Protein AF-A0A0G2G7B9-F1 (afdb_monomer)

Solvent-accessible surface area (backbone atoms only — not comparable to full-atom values): 11708 Å² total; per-residue (Å²): 137,86,84,80,83,79,50,74,66,58,61,35,59,79,65,73,59,76,77,87,78,90,82,82,92,77,88,78,90,80,82,83,82,87,85,82,85,84,90,81,85,89,78,91,87,86,91,82,84,91,87,88,83,89,81,87,77,89,78,80,87,80,88,76,78,80,74,82,78,82,79,82,81,84,80,89,85,78,97,74,95,73,93,73,83,73,83,70,80,74,80,80,80,54,86,81,38,66,72,56,46,52,52,50,52,51,51,54,50,52,55,48,52,50,53,54,50,53,55,48,51,57,50,50,54,52,52,52,50,56,50,51,56,50,51,54,52,50,52,51,51,52,53,52,50,52,52,52,51,51,52,53,51,52,50,52,52,52,52,54,52,51,52,51,54,57,57,75,73,108

Organism: NCBI:txid420778

Sequence (170 aa):
MSGGFQTLADRMRARGLTRPTSASSDTNPLTSPNTNRTSQASQASQSSQQSSTSHSSSQASQRHHSSRITSTHTRTSSTDVSTRTAFTATPRIPSTDPARQIAHSQLTLEQRRVRELEATVANQDRTIRALNDRVDAQGRENANSAIAARALYGELEAQASEARTLESAR

pLDDT: mean 71.35, std 24.06, range [35.16, 98.62]

Foldseek 3Di:
DDDDDDDPVNVCVVVVNDDDDDDDDDDDDDDDDDDDDDDDDDDDDDDDDDDDDDDDDDDDDDDDPPDPPPDDDDDDDDDDDDDDPPPDDDPPDDCPPPVNVVVVVVVVVVVVVVVVVVVVVVVVVVVVVVVVVVVVVVVVVVVVVVVVVVVVVVVVVVVVVVVVVVVVVD

Radius of gyration: 40.17 Å; Cα contacts (8 Å, |Δi|>4): 8; chains: 1; bounding box: 93×62×98 Å

Mean predicted aligned error: 21.41 Å

Structure (mmCIF, N/CA/C/O backbone):
data_AF-A0A0G2G7B9-F1
#
_entry.id   AF-A0A0G2G7B9-F1
#
loop_
_atom_site.group_PDB
_atom_site.id
_atom_site.type_symbol
_atom_site.label_atom_id
_atom_site.label_alt_id
_atom_site.label_comp_id
_atom_site.label_asym_id
_atom_site.label_entity_id
_atom_site.label_seq_id
_atom_site.pdbx_PDB_ins_code
_atom_site.Cartn_x
_atom_site.Cartn_y
_atom_site.Cartn_z
_atom_site.occupancy
_atom_site.B_iso_or_equiv
_atom_site.auth_seq_id
_atom_site.auth_comp_id
_atom_site.auth_asym_id
_atom_site.auth_atom_id
_atom_site.pdbx_PDB_model_num
ATOM 1 N N . MET A 1 1 ? 27.031 -14.378 53.060 1.00 43.12 1 MET A N 1
ATOM 2 C CA . MET A 1 1 ? 27.046 -14.320 51.583 1.00 43.12 1 MET A CA 1
ATOM 3 C C . MET A 1 1 ? 25.912 -13.399 51.155 1.00 43.12 1 MET A C 1
ATOM 5 O O . MET A 1 1 ? 24.762 -13.770 51.325 1.00 43.12 1 MET A O 1
ATOM 9 N N . SER A 1 2 ? 26.223 -12.163 50.755 1.00 43.75 2 SER A N 1
ATOM 10 C CA . SER A 1 2 ? 25.221 -11.153 50.381 1.00 43.75 2 SER A CA 1
ATOM 11 C C . SER A 1 2 ? 25.056 -11.160 48.861 1.00 43.75 2 SER A C 1
ATOM 13 O O . SER A 1 2 ? 25.991 -10.818 48.141 1.00 43.75 2 SER A O 1
ATOM 15 N N . GLY A 1 3 ? 23.907 -11.630 48.374 1.00 46.03 3 GLY A N 1
ATOM 16 C CA . GLY A 1 3 ? 23.561 -11.615 46.954 1.00 46.03 3 GLY A CA 1
ATOM 17 C C . GLY A 1 3 ? 22.976 -10.258 46.575 1.00 46.03 3 GLY A C 1
ATOM 18 O O . GLY A 1 3 ? 21.827 -9.972 46.897 1.00 46.03 3 GLY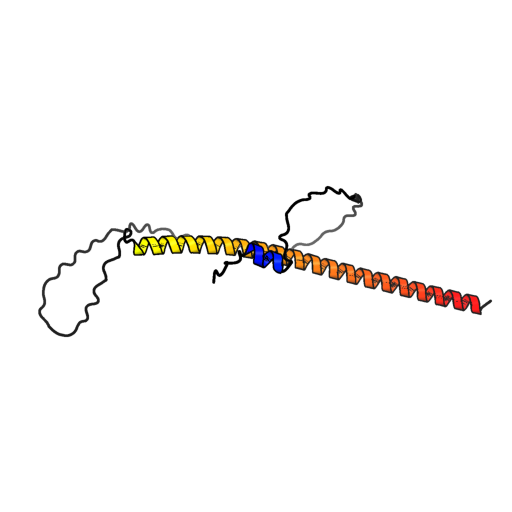 A O 1
ATOM 19 N N . GLY A 1 4 ? 23.769 -9.416 45.912 1.00 59.59 4 GLY A N 1
ATOM 20 C CA . GLY A 1 4 ? 23.307 -8.134 45.384 1.00 59.59 4 GLY A CA 1
ATOM 21 C C . GLY A 1 4 ? 22.375 -8.333 44.188 1.00 59.59 4 GLY A C 1
ATOM 22 O O . GLY A 1 4 ? 22.773 -8.897 43.169 1.00 59.59 4 GLY A O 1
ATOM 23 N N . PHE A 1 5 ? 21.135 -7.856 44.293 1.00 59.28 5 PHE A N 1
ATOM 24 C CA . PHE A 1 5 ? 20.210 -7.795 43.163 1.00 59.28 5 PHE A CA 1
ATOM 25 C C . PHE A 1 5 ? 20.682 -6.717 42.180 1.00 59.28 5 PHE A C 1
ATOM 27 O O . PHE A 1 5 ? 20.575 -5.524 42.451 1.00 59.28 5 PHE A O 1
ATOM 34 N N . GLN A 1 6 ? 21.214 -7.135 41.031 1.00 66.12 6 GLN A N 1
ATOM 35 C CA . GLN A 1 6 ? 21.557 -6.222 39.938 1.00 66.12 6 GLN A CA 1
ATOM 36 C C . GLN A 1 6 ? 20.288 -5.623 39.340 1.00 66.12 6 GLN A C 1
ATOM 38 O O . GLN A 1 6 ? 19.367 -6.346 38.939 1.00 66.12 6 GLN A O 1
ATOM 43 N N . THR A 1 7 ? 20.255 -4.296 39.272 1.00 72.00 7 THR A N 1
ATOM 44 C CA . THR A 1 7 ? 19.124 -3.556 38.723 1.00 72.00 7 THR A CA 1
ATOM 45 C C . THR A 1 7 ? 18.994 -3.811 37.218 1.00 72.00 7 THR A C 1
ATOM 47 O O . THR A 1 7 ? 19.965 -4.111 36.519 1.00 72.00 7 THR A O 1
ATOM 50 N N . LEU A 1 8 ? 17.775 -3.694 36.684 1.00 63.72 8 LEU A N 1
ATOM 51 C CA . LEU A 1 8 ? 17.511 -3.850 35.248 1.00 63.72 8 LEU A CA 1
ATOM 52 C C . LEU A 1 8 ? 18.354 -2.877 34.399 1.00 63.72 8 LEU A C 1
ATOM 54 O O . LEU A 1 8 ? 18.758 -3.220 33.290 1.00 63.72 8 LEU A O 1
ATOM 58 N N . ALA A 1 9 ? 18.671 -1.700 34.944 1.00 64.62 9 ALA A N 1
ATOM 59 C CA . ALA A 1 9 ? 19.527 -0.705 34.307 1.00 64.62 9 ALA A CA 1
ATOM 60 C C . ALA A 1 9 ? 20.977 -1.197 34.133 1.00 64.62 9 ALA A C 1
ATOM 62 O O . ALA A 1 9 ? 21.546 -1.039 33.051 1.00 64.62 9 ALA A O 1
ATOM 63 N N . ASP A 1 10 ? 21.544 -1.868 35.140 1.00 69.38 10 ASP A N 1
ATOM 64 C CA . ASP A 1 10 ? 22.891 -2.453 35.048 1.00 69.38 10 ASP A CA 1
ATOM 65 C C . ASP A 1 10 ? 22.943 -3.586 34.019 1.00 69.38 10 ASP A C 1
ATOM 67 O O . ASP A 1 10 ? 23.889 -3.693 33.233 1.00 69.38 10 ASP A O 1
ATOM 71 N N . ARG A 1 11 ? 21.873 -4.389 33.952 1.00 69.56 11 ARG A N 1
ATOM 72 C CA . ARG A 1 11 ? 21.751 -5.490 32.986 1.00 69.56 11 ARG A CA 1
ATOM 73 C C . ARG A 1 11 ? 21.659 -4.993 31.537 1.00 69.56 11 ARG A C 1
ATOM 75 O O . ARG A 1 11 ? 22.150 -5.662 30.630 1.00 69.56 11 ARG A O 1
ATOM 82 N N . MET A 1 12 ? 21.064 -3.820 31.323 1.00 71.62 12 MET A N 1
ATOM 83 C CA . MET A 1 12 ? 20.986 -3.167 30.010 1.00 71.62 12 MET A CA 1
ATOM 84 C C . MET A 1 12 ? 22.334 -2.561 29.590 1.00 71.62 12 MET A C 1
ATOM 86 O O . MET A 1 12 ? 22.732 -2.702 28.433 1.00 71.62 12 MET A O 1
ATOM 90 N N . ARG A 1 13 ? 23.084 -1.966 30.531 1.00 69.44 13 ARG A N 1
ATOM 91 C CA . ARG A 1 13 ? 24.415 -1.389 30.266 1.00 69.44 13 ARG A CA 1
ATOM 92 C C . ARG A 1 13 ? 25.458 -2.459 29.917 1.00 69.44 13 ARG A C 1
ATOM 94 O O . ARG A 1 13 ? 26.237 -2.252 28.992 1.00 69.44 13 ARG A O 1
ATOM 101 N N . ALA A 1 14 ? 25.423 -3.624 30.570 1.00 67.12 14 ALA A N 1
ATOM 102 C CA . ALA A 1 14 ? 26.311 -4.753 30.258 1.00 67.12 14 ALA A CA 1
ATOM 103 C C . ALA A 1 14 ? 26.085 -5.361 28.857 1.00 67.12 14 ALA A C 1
ATOM 105 O O . ALA A 1 14 ? 26.963 -6.039 28.331 1.00 67.12 14 ALA A O 1
ATOM 106 N N . ARG A 1 15 ? 24.918 -5.120 28.240 1.00 69.12 15 ARG A N 1
ATOM 107 C CA . ARG A 1 15 ? 24.567 -5.620 26.899 1.00 69.12 15 ARG A CA 1
ATOM 108 C C . ARG A 1 15 ? 24.780 -4.600 25.777 1.00 69.12 15 ARG A C 1
ATOM 110 O O . ARG A 1 15 ? 24.371 -4.864 24.654 1.00 69.12 15 ARG A O 1
ATOM 117 N N . GLY A 1 16 ? 25.385 -3.444 26.064 1.00 60.78 16 GLY A N 1
ATOM 118 C CA . GLY A 1 16 ? 25.659 -2.417 25.050 1.00 60.78 16 GLY A CA 1
ATOM 119 C C . GLY A 1 16 ? 24.407 -1.774 24.440 1.00 60.78 16 GLY A C 1
ATOM 120 O O . GLY A 1 16 ? 24.501 -1.085 23.432 1.00 60.78 16 GLY A O 1
ATOM 121 N N . LEU A 1 17 ? 23.231 -1.977 25.043 1.00 61.91 17 LEU A N 1
ATOM 122 C CA . LEU A 1 17 ? 21.965 -1.419 24.574 1.00 61.91 17 LEU A CA 1
ATOM 123 C C . LEU A 1 17 ? 21.737 -0.075 25.266 1.00 61.91 17 LEU A C 1
ATOM 125 O O . LEU A 1 17 ? 21.027 0.024 26.271 1.00 61.91 17 LEU A O 1
ATOM 129 N N . THR A 1 18 ? 22.390 0.971 24.762 1.00 62.56 18 THR A N 1
ATOM 130 C CA . THR A 1 18 ? 22.096 2.341 25.183 1.00 62.56 18 THR A CA 1
ATOM 131 C C . THR A 1 18 ? 20.759 2.786 24.593 1.00 62.56 18 THR A C 1
ATOM 133 O O . THR A 1 18 ? 20.448 2.598 23.420 1.00 62.56 18 THR A O 1
ATOM 136 N N . ARG A 1 19 ? 19.926 3.357 25.460 1.00 51.53 19 ARG A N 1
ATOM 137 C CA . ARG A 1 19 ? 18.629 3.950 25.133 1.00 51.53 19 ARG A CA 1
ATOM 138 C C . ARG A 1 19 ? 18.849 5.168 24.217 1.00 51.53 19 ARG A C 1
ATOM 140 O O . ARG A 1 19 ? 19.643 6.026 24.600 1.00 51.53 19 ARG A O 1
ATOM 147 N N . PRO A 1 20 ? 18.158 5.297 23.069 1.00 44.06 20 PRO A N 1
ATOM 148 C CA . PRO A 1 20 ? 18.262 6.498 22.252 1.00 44.06 20 PRO A CA 1
ATOM 149 C C . PRO A 1 20 ? 17.648 7.677 23.015 1.00 44.06 20 PRO A C 1
ATOM 151 O O . PRO A 1 20 ? 16.459 7.685 23.343 1.00 44.06 20 PRO A O 1
ATOM 154 N N . THR A 1 21 ? 18.481 8.657 23.352 1.00 51.84 21 THR A N 1
ATOM 155 C CA . THR A 1 21 ? 18.050 9.969 23.832 1.00 51.84 21 THR A CA 1
ATOM 156 C C . THR A 1 21 ? 17.638 10.803 22.627 1.00 51.84 21 THR A C 1
ATOM 158 O O . THR A 1 21 ? 18.444 11.081 21.745 1.00 51.84 21 THR A O 1
ATOM 161 N N . SER A 1 22 ? 16.369 11.182 22.586 1.00 49.69 22 SER A N 1
ATOM 162 C CA . SER A 1 22 ? 15.792 12.118 21.627 1.00 49.69 22 SER A CA 1
ATOM 163 C C . SER A 1 22 ? 16.390 13.519 21.796 1.00 49.69 22 SER A C 1
ATOM 165 O O . SER A 1 22 ? 16.085 14.172 22.792 1.00 49.69 22 SER A O 1
ATOM 167 N N . ALA A 1 23 ? 17.200 13.975 20.835 1.00 41.38 23 ALA A N 1
ATOM 168 C CA . ALA A 1 23 ? 17.455 15.392 20.545 1.00 41.38 23 ALA A CA 1
ATOM 169 C C . ALA A 1 23 ? 18.296 15.541 19.259 1.00 41.38 23 ALA A C 1
ATOM 171 O O . ALA A 1 23 ? 19.468 15.188 19.258 1.00 41.38 23 ALA A O 1
ATOM 172 N N . SER A 1 24 ? 17.700 16.054 18.181 1.00 37.06 24 SER A N 1
ATOM 173 C CA . SER A 1 24 ? 18.247 17.157 17.368 1.00 37.06 24 SER A CA 1
ATOM 174 C C . SER A 1 24 ? 17.282 17.428 16.213 1.00 37.06 24 SER A C 1
ATOM 176 O O . SER A 1 24 ? 17.125 16.617 15.302 1.00 37.06 24 SER A O 1
ATOM 178 N N . SER A 1 25 ? 16.577 18.550 16.290 1.00 45.03 25 SER A N 1
ATOM 179 C CA . SER A 1 25 ? 15.881 19.157 15.164 1.00 45.03 25 SER A CA 1
ATOM 180 C C . SER A 1 25 ? 16.879 20.053 14.438 1.00 45.03 25 SER A C 1
ATOM 182 O O . SER A 1 25 ? 16.968 21.240 14.747 1.00 45.03 25 SER A O 1
ATOM 184 N N . ASP A 1 26 ? 17.629 19.477 13.501 1.00 37.19 26 ASP A N 1
ATOM 185 C CA . ASP A 1 26 ? 18.435 20.242 12.555 1.00 37.19 26 ASP A CA 1
ATOM 186 C C . ASP A 1 26 ? 17.606 20.552 11.309 1.00 37.19 26 ASP A C 1
ATOM 188 O O . ASP A 1 26 ? 17.172 19.686 10.546 1.00 37.19 26 ASP A O 1
ATOM 192 N N . THR A 1 27 ? 17.361 21.844 11.148 1.00 52.25 27 THR A N 1
ATOM 193 C CA . THR A 1 27 ? 16.824 22.496 9.963 1.00 52.25 27 THR A CA 1
ATOM 194 C C . THR A 1 27 ? 17.777 22.330 8.782 1.00 52.25 27 THR A C 1
ATOM 196 O O . THR A 1 27 ? 18.898 22.825 8.829 1.00 52.25 27 THR A O 1
ATOM 199 N N . ASN A 1 28 ? 17.301 21.731 7.690 1.00 38.22 28 ASN A N 1
ATOM 200 C CA . ASN A 1 28 ? 17.901 21.865 6.363 1.00 38.22 28 ASN A CA 1
ATOM 201 C C . ASN A 1 28 ? 16.790 22.121 5.331 1.00 38.22 28 ASN A C 1
ATOM 203 O O . ASN A 1 28 ? 15.969 21.230 5.100 1.00 38.22 28 ASN A O 1
ATOM 207 N N . PRO A 1 29 ? 16.735 23.309 4.700 1.00 47.19 29 PRO A N 1
ATOM 208 C CA . PRO A 1 29 ? 15.867 23.560 3.562 1.00 47.19 29 PRO A CA 1
ATOM 209 C C . PRO A 1 29 ? 16.645 23.288 2.268 1.00 47.19 29 PRO A C 1
ATOM 211 O O . PRO A 1 29 ? 17.521 24.062 1.889 1.00 47.19 29 PRO A O 1
ATOM 214 N N . LEU A 1 30 ? 16.316 22.203 1.565 1.00 37.41 30 LEU A N 1
ATOM 215 C CA . LEU A 1 30 ? 16.777 21.984 0.193 1.00 37.41 30 LEU A CA 1
ATOM 216 C C . LEU A 1 30 ? 15.616 22.215 -0.784 1.00 37.41 30 LEU A C 1
ATOM 218 O O . LEU A 1 30 ? 14.712 21.398 -0.912 1.00 37.41 30 LEU A O 1
ATOM 222 N N . THR A 1 31 ? 15.680 23.377 -1.438 1.00 41.81 31 THR A N 1
ATOM 223 C CA . THR A 1 31 ? 15.415 23.607 -2.871 1.00 41.81 31 THR A CA 1
ATOM 224 C C . THR A 1 31 ? 14.300 22.801 -3.550 1.00 41.81 31 THR A C 1
ATOM 226 O O . THR A 1 31 ? 14.504 21.675 -3.996 1.00 41.81 31 THR A O 1
ATOM 229 N N . SER A 1 32 ? 13.168 23.468 -3.782 1.00 38.81 32 SER A N 1
ATOM 230 C CA . SER A 1 32 ? 12.187 23.108 -4.811 1.00 38.81 32 SER A CA 1
ATOM 231 C C . SER A 1 32 ? 12.641 23.601 -6.192 1.00 38.81 32 SER A C 1
ATOM 233 O O . SER A 1 32 ? 12.937 24.792 -6.320 1.00 38.81 32 SER A O 1
ATOM 235 N N . PRO A 1 33 ? 12.590 22.786 -7.259 1.00 50.50 33 PRO A N 1
ATOM 236 C CA . PRO A 1 33 ? 12.472 23.317 -8.603 1.00 50.50 33 PRO A CA 1
ATOM 237 C C . PRO A 1 33 ? 10.996 23.534 -8.960 1.00 50.50 33 PRO A C 1
ATOM 239 O O . PRO A 1 33 ? 10.168 22.628 -9.016 1.00 50.50 33 PRO A O 1
ATOM 242 N N . ASN A 1 34 ? 10.715 24.808 -9.199 1.00 37.81 34 ASN A N 1
ATOM 243 C CA . ASN A 1 34 ? 9.610 25.374 -9.953 1.00 37.81 34 ASN A CA 1
ATOM 244 C C . ASN A 1 34 ? 9.383 24.639 -11.291 1.00 37.81 34 ASN A C 1
ATOM 246 O O . ASN A 1 34 ? 10.284 24.602 -12.124 1.00 37.81 34 ASN A O 1
ATOM 250 N N . THR A 1 35 ? 8.170 24.142 -11.538 1.00 42.25 35 THR A N 1
ATOM 251 C CA . THR A 1 35 ? 7.656 23.922 -12.900 1.00 42.25 35 THR A CA 1
ATOM 252 C C . THR A 1 35 ? 6.224 24.426 -12.986 1.00 42.25 35 THR A C 1
ATOM 254 O O . THR A 1 35 ? 5.243 23.722 -12.764 1.00 42.25 35 THR A O 1
ATOM 257 N N . ASN A 1 36 ? 6.119 25.711 -13.302 1.00 35.16 36 ASN A N 1
ATOM 258 C CA . ASN A 1 36 ? 4.891 26.324 -13.763 1.00 35.16 36 ASN A CA 1
ATOM 259 C C . ASN A 1 36 ? 4.824 26.199 -15.296 1.00 35.16 36 ASN A C 1
ATOM 261 O O . ASN A 1 36 ? 5.762 26.597 -15.982 1.00 35.16 36 ASN A O 1
ATOM 265 N N . ARG A 1 37 ? 3.663 25.753 -15.792 1.00 35.44 37 ARG A N 1
ATOM 266 C CA . ARG A 1 37 ? 3.106 25.967 -17.144 1.00 35.44 37 ARG A CA 1
ATOM 267 C C . ARG A 1 37 ? 3.745 25.228 -18.332 1.00 35.44 37 ARG A C 1
ATOM 269 O O . ARG A 1 37 ? 4.761 25.639 -18.873 1.00 35.44 37 ARG A O 1
ATOM 276 N N . THR A 1 38 ? 2.968 24.323 -18.927 1.00 38.84 38 THR A N 1
ATOM 277 C CA . THR A 1 38 ? 2.235 24.656 -20.165 1.00 38.84 38 THR A CA 1
ATOM 278 C C . THR A 1 38 ? 1.009 23.761 -20.298 1.00 38.84 38 THR A C 1
ATOM 280 O O . THR A 1 38 ? 1.093 22.540 -20.345 1.00 38.84 38 THR A O 1
ATOM 283 N N . SER A 1 39 ? -0.142 24.420 -20.331 1.00 42.88 39 SER A N 1
ATOM 284 C CA . SER A 1 39 ? -1.446 23.871 -20.655 1.00 42.88 39 SER A CA 1
ATOM 285 C C . SER A 1 39 ? -1.519 23.539 -22.145 1.00 42.88 39 SER A C 1
ATOM 287 O O . SER A 1 39 ? -1.256 24.420 -22.959 1.00 42.88 39 SER A O 1
ATOM 289 N N . GLN A 1 40 ? -1.994 22.349 -22.508 1.00 39.56 40 GLN A N 1
ATOM 290 C CA . GLN A 1 40 ? -2.851 22.206 -23.685 1.00 39.56 40 GLN A CA 1
ATOM 291 C C . GLN A 1 40 ? -4.033 21.301 -23.350 1.00 39.56 40 GLN A C 1
ATOM 293 O O . GLN A 1 40 ? -3.900 20.220 -22.785 1.00 39.56 40 GLN A O 1
ATOM 298 N N . ALA A 1 41 ? -5.200 21.864 -23.629 1.00 38.28 41 ALA A N 1
ATOM 299 C CA . ALA A 1 41 ? -6.527 21.328 -23.425 1.00 38.28 41 ALA A CA 1
ATOM 300 C C . ALA A 1 41 ? -6.987 20.514 -24.645 1.00 38.28 41 ALA A C 1
ATOM 302 O O . ALA A 1 41 ? -6.353 20.595 -25.696 1.00 38.28 41 ALA A O 1
ATOM 303 N N . SER A 1 42 ? -8.183 19.913 -24.505 1.00 44.22 42 SER A N 1
ATOM 304 C CA . SER A 1 42 ? -9.082 19.335 -25.537 1.00 44.22 42 SER A CA 1
ATOM 305 C C . SER A 1 42 ? -9.018 17.802 -25.594 1.00 44.22 42 SER A C 1
ATOM 307 O O . SER A 1 42 ? -7.929 17.264 -25.701 1.00 44.22 42 SER A O 1
ATOM 309 N N . GLN A 1 43 ? -10.084 16.994 -25.529 1.00 43.56 43 GLN A N 1
ATOM 310 C CA . GLN A 1 43 ? -11.550 17.124 -25.672 1.00 43.56 43 GLN A CA 1
ATOM 311 C C . GLN A 1 43 ? -12.179 15.866 -24.995 1.00 43.56 43 GLN A C 1
ATOM 313 O O . GLN A 1 43 ? -11.552 14.812 -24.997 1.00 43.56 43 GLN A O 1
ATOM 318 N N . ALA A 1 44 ? -13.267 15.945 -24.209 1.00 37.12 44 ALA A N 1
ATOM 319 C CA . ALA A 1 44 ? -14.683 15.766 -24.613 1.00 37.12 44 ALA A CA 1
ATOM 320 C C . ALA A 1 44 ? -14.895 14.517 -25.512 1.00 37.12 44 ALA A C 1
ATOM 322 O O . ALA A 1 44 ? -14.279 14.432 -26.563 1.00 37.12 44 ALA A O 1
ATOM 323 N N . SER A 1 45 ? -15.700 13.487 -25.218 1.00 43.78 45 SER A N 1
ATOM 324 C CA . SER A 1 45 ? -17.109 13.395 -24.776 1.00 43.78 45 SER A CA 1
ATOM 325 C C . SER A 1 45 ? -17.415 11.884 -24.539 1.00 43.78 45 SER A C 1
ATOM 327 O O . SER A 1 45 ? -16.724 11.057 -25.120 1.00 43.78 45 SER A O 1
ATOM 329 N N . GLN A 1 46 ? -18.334 11.406 -23.685 1.00 44.41 46 GLN A N 1
ATOM 330 C CA . GLN A 1 46 ? -19.767 11.099 -23.944 1.00 44.41 46 GLN A CA 1
ATOM 331 C C . GLN A 1 46 ? -20.236 10.189 -22.773 1.00 44.41 46 GLN A C 1
ATOM 333 O O . GLN A 1 46 ? -19.584 9.196 -22.476 1.00 44.41 46 GLN A O 1
ATOM 338 N N . SER A 1 47 ? -21.151 10.614 -21.893 1.00 42.44 47 SER A N 1
ATOM 339 C CA . SER A 1 47 ? -22.608 10.353 -21.887 1.00 42.44 47 SER A CA 1
ATOM 340 C C . SER A 1 47 ? -23.061 8.880 -21.822 1.00 42.44 47 SER A C 1
ATOM 342 O O . SER A 1 47 ? -22.954 8.168 -22.814 1.00 42.44 47 SER A O 1
ATOM 344 N N . SER A 1 48 ? -23.686 8.487 -20.700 1.00 47.19 48 SER A N 1
ATOM 345 C CA . SER A 1 48 ? -24.836 7.551 -20.578 1.00 47.19 48 SER A CA 1
ATOM 346 C C . SER A 1 48 ? -25.343 7.596 -19.120 1.00 47.19 48 SER A C 1
ATOM 348 O O . SER A 1 48 ? -24.589 7.294 -18.205 1.00 47.19 48 SER A O 1
ATOM 350 N N . GLN A 1 49 ? -26.442 8.308 -18.834 1.00 44.28 49 GLN A N 1
ATOM 351 C CA . GLN A 1 49 ? -27.831 7.806 -18.718 1.00 44.28 49 GLN A CA 1
ATOM 352 C C . GLN A 1 49 ? -28.066 6.912 -17.476 1.00 44.28 49 GLN A C 1
ATOM 354 O O . GLN A 1 49 ? -27.535 5.818 -17.374 1.00 44.28 49 GLN A O 1
ATOM 359 N N . GLN A 1 50 ? -28.680 7.479 -16.427 1.00 40.16 50 GLN A N 1
ATOM 360 C CA . GLN A 1 50 ? -30.073 7.240 -15.983 1.00 40.16 50 GLN A CA 1
ATOM 361 C C . GLN A 1 50 ? -30.323 5.883 -15.289 1.00 40.16 50 GLN A C 1
ATOM 363 O O . GLN A 1 50 ? -30.362 4.845 -15.930 1.00 40.16 50 GLN A O 1
ATOM 368 N N . SER A 1 51 ? -30.648 5.900 -13.992 1.00 45.53 51 SER A N 1
ATOM 369 C CA . SER A 1 51 ? -32.004 5.558 -13.525 1.00 45.53 51 SER A CA 1
ATOM 370 C C . SER A 1 51 ? -32.130 5.760 -12.012 1.00 45.53 51 SER A C 1
ATOM 372 O O . SER A 1 51 ? -31.300 5.351 -11.205 1.00 45.53 51 SER A O 1
ATOM 374 N N . SER A 1 52 ? -33.190 6.463 -11.650 1.00 47.09 52 SER A N 1
ATOM 375 C CA . SER A 1 52 ? -33.694 6.685 -10.304 1.00 47.09 52 SER A CA 1
ATOM 376 C C . SER A 1 52 ? -34.816 5.691 -10.024 1.00 47.09 52 SER A C 1
ATOM 378 O O . SER A 1 52 ? -35.765 5.633 -10.803 1.00 47.09 52 SER A O 1
ATOM 380 N N . THR A 1 53 ? -34.781 5.011 -8.881 1.00 48.22 53 THR A N 1
ATOM 381 C CA . THR A 1 53 ? -35.980 4.411 -8.276 1.00 48.22 53 THR A CA 1
ATOM 382 C C . THR A 1 53 ? -35.963 4.611 -6.771 1.00 48.22 53 THR A C 1
ATOM 384 O O . THR A 1 53 ? -35.376 3.844 -6.012 1.00 48.22 53 THR A O 1
ATOM 387 N N . SER A 1 54 ? -36.650 5.668 -6.357 1.00 42.78 54 SER A N 1
ATOM 388 C CA . SER A 1 54 ? -37.154 5.900 -5.011 1.00 42.78 54 SER A CA 1
ATOM 389 C C . SER A 1 54 ? -38.186 4.820 -4.673 1.00 42.78 54 SER A C 1
ATOM 391 O O . SER A 1 54 ? -39.155 4.662 -5.408 1.00 42.78 54 SER A O 1
ATOM 393 N N . HIS A 1 55 ? -38.021 4.111 -3.556 1.00 42.28 55 HIS A N 1
ATOM 394 C CA . HIS A 1 55 ? -39.114 3.364 -2.932 1.00 42.28 55 HIS A CA 1
ATOM 395 C C . HIS A 1 55 ? -39.373 3.953 -1.550 1.00 42.28 55 HIS A C 1
ATOM 397 O O . HIS A 1 55 ? -38.658 3.700 -0.584 1.00 42.28 55 HIS A O 1
ATOM 403 N N . SER A 1 56 ? -40.407 4.789 -1.497 1.00 44.47 56 SER A N 1
ATOM 404 C CA . SER A 1 56 ? -41.088 5.176 -0.273 1.00 44.47 56 SER A CA 1
ATOM 405 C C .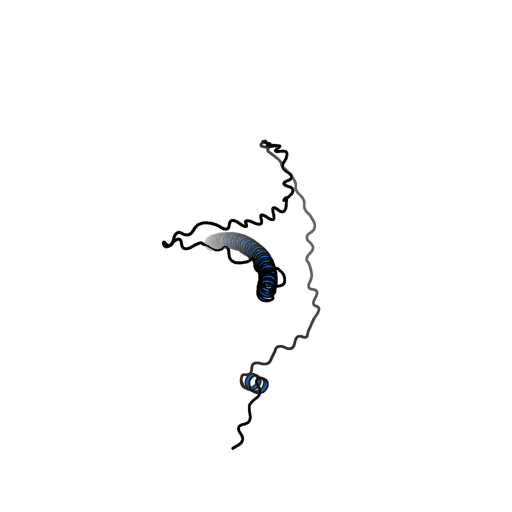 SER A 1 56 ? -42.007 4.033 0.142 1.00 44.47 56 SER A C 1
ATOM 407 O O . SER A 1 56 ? -42.977 3.739 -0.550 1.00 44.47 56 SER A O 1
ATOM 409 N N . SER A 1 57 ? -41.737 3.420 1.290 1.00 50.84 57 SER A N 1
ATOM 410 C CA . SER A 1 57 ? -42.737 2.651 2.027 1.00 50.84 57 SER A CA 1
ATOM 411 C C . SER A 1 57 ? -42.978 3.334 3.365 1.00 50.84 57 SER A C 1
ATOM 413 O O . SER A 1 57 ? -42.191 3.240 4.306 1.00 50.84 57 SER A O 1
ATOM 415 N N . SER A 1 58 ? -44.084 4.058 3.405 1.00 47.06 58 SER A N 1
ATOM 416 C CA . SER A 1 58 ? -44.802 4.458 4.599 1.00 47.06 58 SER A CA 1
ATOM 417 C C . SER A 1 58 ? -45.229 3.216 5.383 1.00 47.06 58 SER A C 1
ATOM 419 O O . SER A 1 58 ? -46.007 2.401 4.894 1.00 47.06 58 SER A O 1
ATOM 421 N N . GLN A 1 59 ? -44.792 3.105 6.636 1.00 45.66 59 GLN A N 1
ATOM 422 C CA . GLN A 1 59 ? -45.561 2.359 7.624 1.00 45.66 59 GLN A CA 1
ATOM 423 C C . GLN A 1 59 ? -45.643 3.163 8.915 1.00 45.66 59 GLN A C 1
ATOM 425 O O . GLN A 1 59 ? -44.678 3.372 9.646 1.00 45.66 59 GLN A O 1
ATOM 430 N N . ALA A 1 60 ? -46.844 3.695 9.102 1.00 43.38 60 ALA A N 1
ATOM 431 C CA . ALA A 1 60 ? -47.296 4.373 10.287 1.00 43.38 60 ALA A CA 1
ATOM 432 C C . ALA A 1 60 ? -47.461 3.388 11.449 1.00 43.38 60 ALA A C 1
ATOM 434 O O . ALA A 1 60 ? -47.771 2.218 11.250 1.00 43.38 60 ALA A O 1
ATOM 435 N N . SER A 1 61 ? -47.380 3.954 12.653 1.00 48.12 61 SER A N 1
ATOM 436 C CA . SER A 1 61 ? -47.991 3.456 13.885 1.00 48.12 61 SER A CA 1
ATOM 437 C C . SER A 1 61 ? -47.530 2.095 14.402 1.00 48.12 61 SER A C 1
ATOM 439 O O . SER A 1 61 ? -48.051 1.061 14.014 1.00 48.12 61 SER A O 1
ATOM 441 N N . GLN A 1 62 ? -46.745 2.127 15.480 1.00 44.22 62 GLN A N 1
ATOM 442 C CA . GLN A 1 62 ? -47.290 1.744 16.788 1.00 44.22 62 GLN A CA 1
ATOM 443 C C . GLN A 1 62 ? -46.356 2.189 17.920 1.00 44.22 62 GLN A C 1
ATOM 445 O O . GLN A 1 62 ? -45.308 1.610 18.195 1.00 44.22 62 GLN A O 1
ATOM 450 N N . ARG A 1 63 ? -46.775 3.255 18.610 1.00 47.75 63 ARG A N 1
ATOM 451 C CA . ARG A 1 63 ? -46.327 3.563 19.968 1.00 47.75 63 ARG A CA 1
ATOM 452 C C . ARG A 1 63 ? -46.822 2.443 20.880 1.00 47.75 63 ARG A C 1
ATOM 454 O O . ARG A 1 63 ? -47.985 2.446 21.271 1.00 47.75 63 ARG A O 1
ATOM 461 N N . HIS A 1 64 ? -45.952 1.516 21.255 1.00 38.28 64 HIS A N 1
ATOM 462 C CA . HIS A 1 64 ? -46.225 0.662 22.402 1.00 38.28 64 HIS A CA 1
ATOM 463 C C . HIS A 1 64 ? -45.776 1.392 23.663 1.00 38.28 64 HIS A C 1
ATOM 465 O O . HIS A 1 64 ? -44.599 1.437 24.014 1.00 38.28 64 HIS A O 1
ATOM 471 N N . HIS A 1 65 ? -46.744 2.003 24.341 1.00 45.16 65 HIS A N 1
ATOM 472 C CA . HIS A 1 65 ? -46.625 2.258 25.7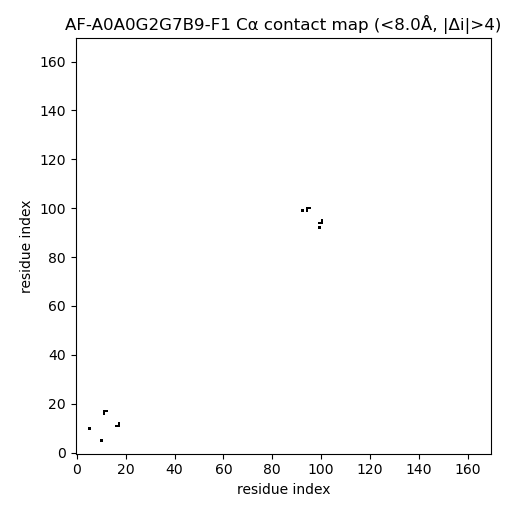65 1.00 45.16 65 HIS A CA 1
ATOM 473 C C . HIS A 1 65 ? -46.511 0.897 26.450 1.00 45.16 65 HIS A C 1
ATOM 475 O O . HIS A 1 65 ? -47.461 0.118 26.460 1.00 45.16 65 HIS A O 1
ATOM 481 N N . SER A 1 66 ? -45.323 0.590 26.969 1.00 44.69 66 SER A N 1
ATOM 482 C CA . SER A 1 66 ? -45.104 -0.559 27.839 1.00 44.69 66 SER A CA 1
ATOM 483 C C . SER A 1 66 ? -45.892 -0.349 29.124 1.00 44.69 66 SER A C 1
ATOM 485 O O . SER A 1 66 ? -45.389 0.202 30.104 1.00 44.69 66 SER A O 1
ATOM 487 N N . SER A 1 67 ? -47.150 -0.776 29.115 1.00 47.72 67 SER A N 1
ATOM 488 C CA . SER A 1 67 ? -47.915 -0.998 30.328 1.00 47.72 67 SER A CA 1
ATOM 489 C C . SER A 1 67 ? -47.137 -2.002 31.168 1.00 47.72 67 SER A C 1
ATOM 491 O O . SER A 1 67 ? -46.952 -3.158 30.790 1.00 47.72 67 SER A O 1
ATOM 493 N N . ARG A 1 68 ? -46.631 -1.528 32.303 1.00 50.78 68 ARG A N 1
ATOM 494 C CA . ARG A 1 68 ? -46.081 -2.340 33.381 1.00 50.78 68 ARG A CA 1
ATOM 495 C C . ARG A 1 68 ? -47.183 -3.280 33.872 1.00 50.78 68 ARG A C 1
ATOM 497 O O . ARG A 1 68 ? -47.947 -2.928 34.763 1.00 50.78 68 ARG A O 1
ATOM 504 N N . ILE A 1 69 ? -47.283 -4.466 33.279 1.00 46.84 69 ILE A N 1
ATOM 505 C CA . ILE A 1 69 ? -48.120 -5.539 33.809 1.00 46.84 69 ILE A CA 1
ATOM 506 C C . ILE A 1 69 ? -47.350 -6.149 34.982 1.00 46.84 69 ILE A C 1
ATOM 508 O O . ILE A 1 69 ? -46.511 -7.031 34.814 1.00 46.84 69 ILE A O 1
ATOM 512 N N . THR A 1 70 ? -47.608 -5.646 36.187 1.00 53.47 70 THR A N 1
ATOM 513 C CA . THR A 1 70 ? -47.291 -6.368 37.423 1.00 53.47 70 THR A CA 1
ATOM 514 C C . THR A 1 70 ? -48.392 -7.410 37.612 1.00 53.47 70 THR A C 1
ATOM 516 O O . THR A 1 70 ? -49.409 -7.132 38.238 1.00 53.47 70 THR A O 1
ATOM 519 N N . SER A 1 71 ? -48.237 -8.591 37.008 1.00 39.19 71 SER A N 1
ATOM 520 C CA . SER A 1 71 ? -49.148 -9.714 37.252 1.00 39.19 71 SER A CA 1
ATOM 521 C C . SER A 1 71 ? -48.713 -10.430 38.531 1.00 39.19 71 SER A C 1
ATOM 523 O O . SER A 1 71 ? -47.789 -11.242 38.522 1.00 39.19 71 SER A O 1
ATOM 525 N N . THR A 1 72 ? -49.344 -10.103 39.657 1.00 51.72 72 THR A N 1
ATOM 526 C CA . THR A 1 72 ? -49.309 -10.934 40.866 1.00 51.72 72 THR A CA 1
ATOM 527 C C . THR A 1 72 ? -50.217 -12.143 40.651 1.00 51.72 72 THR A C 1
ATOM 529 O O . THR A 1 72 ? -51.433 -12.052 40.804 1.00 51.72 72 THR A O 1
ATOM 532 N N . HIS A 1 73 ? -49.639 -13.287 40.280 1.00 44.44 73 HIS A N 1
ATOM 533 C CA . HIS A 1 73 ? -50.346 -14.565 40.307 1.00 44.44 73 HIS A CA 1
ATOM 534 C C . HIS A 1 73 ? -50.203 -15.213 41.684 1.00 44.44 73 HIS A C 1
ATOM 536 O O . HIS A 1 73 ? -49.250 -15.939 41.947 1.00 44.44 73 HIS A O 1
ATOM 542 N N . THR A 1 74 ? -51.194 -14.991 42.543 1.00 49.81 74 THR A N 1
ATOM 543 C CA . THR A 1 74 ? -51.482 -15.878 43.673 1.00 49.81 74 THR A CA 1
ATOM 544 C C . THR A 1 74 ? -52.548 -16.867 43.203 1.00 49.81 74 THR A C 1
ATOM 546 O O . THR A 1 74 ? -53.734 -16.552 43.184 1.00 49.81 74 THR A O 1
ATOM 549 N N . ARG A 1 75 ? -52.139 -18.060 42.757 1.00 44.84 75 ARG A N 1
ATOM 550 C CA . ARG A 1 75 ? -53.043 -19.214 42.607 1.00 44.84 75 ARG A CA 1
ATOM 551 C C . ARG A 1 75 ? -52.572 -20.312 43.547 1.00 44.84 75 ARG A C 1
ATOM 553 O O . ARG A 1 75 ? -51.743 -21.143 43.195 1.00 44.84 75 ARG A O 1
ATOM 560 N N . THR A 1 76 ? -53.103 -20.281 44.760 1.00 59.03 76 THR A N 1
AT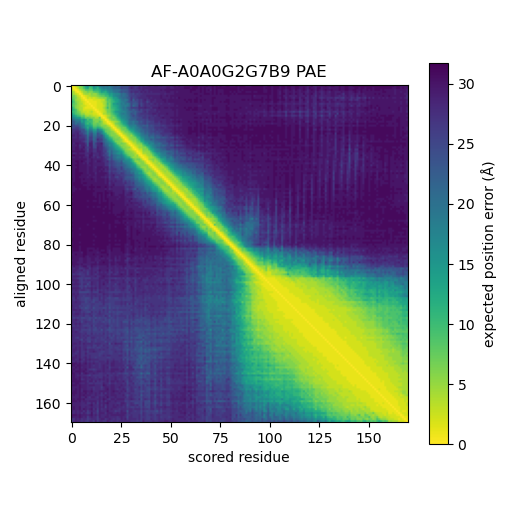OM 561 C CA . THR A 1 76 ? -53.110 -21.413 45.683 1.00 59.03 76 THR A CA 1
ATOM 562 C C . THR A 1 76 ? -54.283 -22.317 45.323 1.00 59.03 76 THR A C 1
ATOM 564 O O . THR A 1 76 ? -55.417 -21.882 45.488 1.00 59.03 76 THR A O 1
ATOM 567 N N . SER A 1 77 ? -54.007 -23.529 44.831 1.00 59.69 77 SER A N 1
ATOM 568 C CA . SER A 1 77 ? -54.748 -24.774 45.121 1.00 59.69 77 SER A CA 1
ATOM 569 C C . SER A 1 77 ? -54.522 -25.815 44.017 1.00 59.69 77 SER A C 1
ATOM 571 O O . SER A 1 77 ? -55.110 -25.706 42.943 1.00 59.69 77 SER A O 1
ATOM 573 N N . SER A 1 78 ? -53.725 -26.844 44.302 1.00 44.94 78 SER A N 1
ATOM 574 C CA . SER A 1 78 ? -54.080 -28.242 44.014 1.00 44.94 78 SER A CA 1
ATOM 575 C C 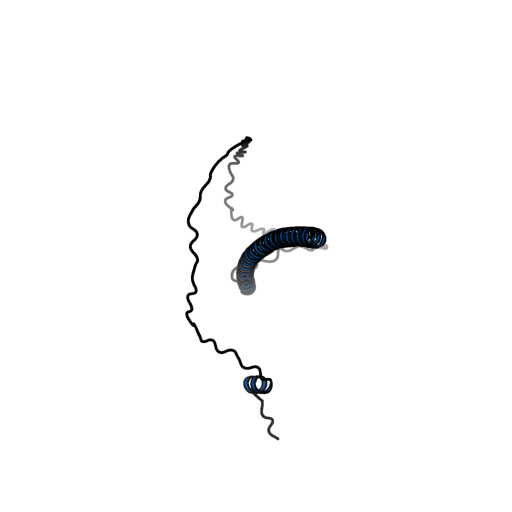. SER A 1 78 ? -52.991 -29.158 44.566 1.00 44.94 78 SER A C 1
ATOM 577 O O . SER A 1 78 ? -51.842 -29.117 44.127 1.00 44.94 78 SER A O 1
ATOM 579 N N . THR A 1 79 ? -53.368 -29.976 45.538 1.00 58.28 79 THR A N 1
ATOM 580 C CA . THR A 1 79 ? -52.677 -31.204 45.921 1.00 58.28 79 THR A CA 1
ATOM 581 C C . THR A 1 79 ? -52.705 -32.175 44.747 1.00 58.28 79 THR A C 1
ATOM 583 O O . THR A 1 79 ? -53.744 -32.773 44.489 1.00 58.28 79 THR A O 1
ATOM 586 N N . ASP A 1 80 ? -51.581 -32.322 44.050 1.00 46.34 80 ASP A N 1
ATOM 587 C CA . ASP A 1 80 ? -51.260 -33.570 43.361 1.00 46.34 80 ASP A CA 1
ATOM 588 C C . ASP A 1 80 ? -49.738 -33.706 43.213 1.00 46.34 80 ASP A C 1
ATOM 590 O O . ASP A 1 80 ? -49.053 -32.827 42.679 1.00 46.34 80 ASP A O 1
ATOM 594 N N . VAL A 1 81 ? -49.197 -34.780 43.782 1.00 57.78 81 VAL A N 1
ATOM 595 C CA . VAL A 1 81 ? -47.763 -35.071 43.864 1.00 57.78 81 VAL A CA 1
ATOM 596 C C . VAL A 1 81 ? -47.402 -35.954 42.676 1.00 57.78 81 VAL A C 1
ATOM 598 O O . VAL A 1 81 ? -47.563 -37.163 42.753 1.00 57.78 81 VAL A O 1
ATOM 601 N N . SER A 1 82 ? -46.899 -35.366 41.583 1.00 46.78 82 SER A N 1
ATOM 602 C CA . SER A 1 82 ? -46.079 -36.106 40.611 1.00 46.78 82 SER A CA 1
ATOM 603 C C . SER A 1 82 ? -45.293 -35.175 39.670 1.00 46.78 82 SER A C 1
ATOM 605 O O . SER A 1 82 ? -45.833 -34.584 38.738 1.00 46.78 82 SER A O 1
ATOM 607 N N . THR A 1 83 ? -44.002 -35.005 39.981 1.00 56.09 83 THR A N 1
ATOM 608 C CA . THR A 1 83 ? -42.868 -34.674 39.080 1.00 56.09 83 THR A CA 1
ATOM 609 C C . THR A 1 83 ? -43.049 -33.633 37.961 1.00 56.09 83 THR A C 1
ATOM 611 O O . THR A 1 83 ? -42.422 -33.731 36.908 1.00 56.09 83 THR A O 1
ATOM 614 N N . ARG A 1 84 ? -43.785 -32.541 38.191 1.00 52.56 84 ARG A N 1
ATOM 615 C CA . ARG A 1 84 ? -43.562 -31.306 37.419 1.00 52.56 84 ARG A CA 1
ATOM 616 C C . ARG A 1 84 ? -42.365 -30.565 38.003 1.00 52.56 84 ARG A C 1
ATOM 618 O O . ARG A 1 84 ? -42.489 -29.902 39.030 1.00 52.56 84 ARG A O 1
ATOM 625 N N . THR A 1 85 ? -41.212 -30.645 37.341 1.00 58.19 85 THR A N 1
ATOM 626 C CA . THR A 1 85 ? -40.132 -29.665 37.511 1.00 58.19 85 THR A CA 1
ATOM 627 C C . THR A 1 85 ? -40.671 -28.306 37.071 1.00 58.19 85 THR A C 1
ATOM 629 O O . THR A 1 85 ? -40.655 -27.937 35.899 1.00 58.19 85 THR A O 1
ATOM 632 N N . ALA A 1 86 ? -41.260 -27.578 38.017 1.00 63.03 86 ALA A N 1
ATOM 633 C CA . ALA A 1 86 ? -41.694 -26.215 37.794 1.00 63.03 86 ALA A CA 1
ATOM 634 C C . ALA A 1 86 ? -40.446 -25.382 37.482 1.00 63.03 86 ALA A C 1
ATOM 636 O O . ALA A 1 86 ? -39.599 -25.178 38.350 1.00 63.03 86 ALA A O 1
ATOM 637 N N . PHE A 1 87 ? -40.320 -24.919 36.238 1.00 60.47 87 PHE A N 1
ATOM 638 C CA . PHE A 1 87 ? -39.351 -23.891 35.883 1.00 60.47 87 PHE A CA 1
ATOM 639 C C . PHE A 1 87 ? -39.780 -22.599 36.575 1.00 60.47 87 PHE A C 1
ATOM 641 O O . PHE A 1 87 ? -40.616 -21.843 36.080 1.00 60.47 87 PHE A O 1
ATOM 648 N N . THR A 1 88 ? -39.252 -22.376 37.771 1.00 63.91 88 THR A N 1
ATOM 649 C CA . THR A 1 88 ? -39.387 -21.107 38.467 1.00 63.91 88 THR A CA 1
ATOM 650 C C . THR A 1 88 ? -38.495 -20.100 37.756 1.00 63.91 88 THR A C 1
ATOM 652 O O . THR A 1 88 ? -37.287 -20.289 37.623 1.00 63.91 88 THR A O 1
ATOM 655 N N . ALA A 1 89 ? -39.104 -19.032 37.237 1.00 67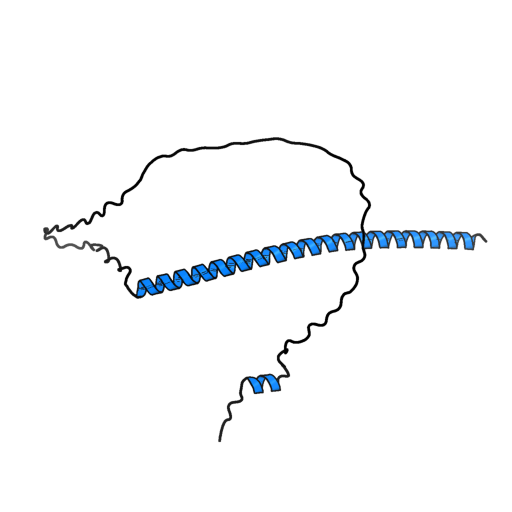.69 89 ALA A N 1
ATOM 656 C CA . ALA A 1 89 ? -38.350 -17.919 36.684 1.00 67.69 89 ALA A CA 1
ATOM 657 C C . ALA A 1 89 ? -37.422 -17.380 37.780 1.00 67.69 89 ALA A C 1
ATOM 659 O O . ALA A 1 89 ? -37.888 -16.957 38.841 1.00 67.69 89 ALA A O 1
ATOM 660 N N . THR A 1 90 ? -36.112 -17.427 37.542 1.00 74.62 90 THR A N 1
ATOM 661 C CA . THR A 1 90 ? -35.128 -16.868 38.465 1.00 74.62 90 THR A CA 1
ATOM 662 C C . THR A 1 90 ? -35.395 -15.370 38.642 1.00 74.62 90 THR A C 1
ATOM 664 O O . THR A 1 90 ? -35.693 -14.678 37.660 1.00 74.62 90 THR A O 1
ATOM 667 N N . PRO A 1 91 ? -35.318 -14.844 39.880 1.00 72.44 91 PRO A N 1
ATOM 668 C CA . PRO A 1 91 ? -35.522 -13.426 40.124 1.00 72.44 91 PRO A CA 1
ATOM 669 C C . PRO A 1 91 ? -34.581 -12.604 39.239 1.00 72.44 91 PRO A C 1
ATOM 671 O O . PRO A 1 91 ? -33.390 -12.900 39.139 1.00 72.44 91 PRO A O 1
ATOM 674 N N . ARG A 1 92 ? -35.113 -11.563 38.586 1.00 78.69 92 ARG A N 1
ATOM 675 C CA . ARG A 1 92 ? -34.287 -10.636 37.805 1.00 78.69 92 ARG A CA 1
ATOM 676 C C . ARG A 1 92 ? -33.258 -9.996 38.729 1.00 78.69 92 ARG A C 1
ATOM 678 O O . ARG A 1 92 ? -33.627 -9.333 39.696 1.00 78.69 92 ARG A O 1
ATOM 685 N N . ILE A 1 93 ? -31.985 -10.157 38.383 1.00 77.06 93 ILE A N 1
ATOM 686 C CA . ILE A 1 93 ? -30.879 -9.489 39.062 1.00 77.06 93 ILE A CA 1
ATOM 687 C C . ILE A 1 93 ? -31.090 -7.964 38.962 1.00 77.06 93 ILE A C 1
ATOM 689 O O . ILE A 1 93 ? -31.241 -7.448 37.845 1.00 77.06 93 ILE A O 1
ATOM 693 N N . PRO A 1 94 ? -31.142 -7.230 40.088 1.00 80.38 94 PRO A N 1
ATOM 694 C CA . PRO A 1 94 ? -31.379 -5.791 40.082 1.00 80.38 94 PRO A CA 1
ATOM 695 C C . PRO A 1 94 ? -30.226 -5.038 39.406 1.00 80.38 94 PRO A C 1
ATOM 697 O O . PRO A 1 94 ? -29.076 -5.468 39.416 1.00 80.38 94 PRO A O 1
ATOM 700 N N . SER A 1 95 ? -30.507 -3.864 38.831 1.00 78.81 95 SER A N 1
ATOM 701 C CA . SER A 1 95 ? -29.483 -3.031 38.175 1.00 78.81 95 SER A CA 1
ATOM 702 C C . SER A 1 95 ? -28.390 -2.532 39.123 1.00 78.81 95 SER A C 1
ATOM 704 O O . SER A 1 95 ? -27.334 -2.102 38.664 1.00 78.81 95 SER A O 1
ATOM 706 N N . THR A 1 96 ? -28.654 -2.582 40.426 1.00 84.88 96 THR A N 1
ATOM 707 C CA . THR A 1 96 ? -27.736 -2.226 41.507 1.00 84.88 96 THR A CA 1
ATOM 708 C C . THR A 1 96 ? -26.872 -3.392 41.981 1.00 84.88 96 THR A C 1
ATOM 710 O O . THR A 1 96 ? -26.028 -3.169 42.841 1.00 84.88 96 THR A O 1
ATOM 713 N N . ASP A 1 97 ? -27.057 -4.609 41.452 1.00 89.88 97 ASP A N 1
ATOM 714 C CA . ASP A 1 97 ? -26.174 -5.735 41.770 1.00 89.88 97 ASP A CA 1
ATOM 715 C C . ASP A 1 97 ? -24.731 -5.402 41.333 1.00 89.88 97 ASP A C 1
ATOM 717 O O . ASP A 1 97 ? -24.506 -5.126 40.143 1.00 89.88 97 ASP A O 1
ATOM 721 N N . PRO A 1 98 ? -23.750 -5.435 42.256 1.00 89.50 98 PRO A N 1
ATOM 722 C CA . PRO A 1 98 ? -22.341 -5.224 41.945 1.00 89.50 98 PRO A CA 1
ATOM 723 C C . PRO A 1 98 ? -21.837 -6.066 40.767 1.00 89.50 98 PRO A C 1
ATOM 725 O O . PRO A 1 98 ? -21.121 -5.544 39.911 1.00 89.50 98 PRO A O 1
ATOM 728 N N . ALA A 1 99 ? -22.246 -7.336 40.655 1.00 90.50 99 ALA A N 1
ATOM 729 C CA . ALA A 1 99 ? -21.802 -8.210 39.565 1.00 90.50 99 ALA A CA 1
ATOM 730 C C . ALA A 1 99 ? -22.264 -7.690 38.192 1.00 90.50 99 ALA A C 1
ATOM 732 O O . ALA A 1 99 ? -21.508 -7.696 37.216 1.00 90.50 99 ALA A O 1
ATOM 733 N N . ARG A 1 100 ? -23.489 -7.156 38.124 1.00 89.94 100 ARG A N 1
ATOM 734 C CA . ARG A 1 100 ? -24.044 -6.558 36.904 1.00 89.94 100 ARG A CA 1
ATOM 735 C C . ARG A 1 100 ? -23.359 -5.237 36.550 1.00 89.94 100 ARG A C 1
ATOM 737 O O . ARG A 1 100 ? -23.156 -4.960 35.369 1.00 89.94 100 ARG A O 1
ATOM 744 N N . GLN A 1 101 ? -22.991 -4.432 37.546 1.00 92.31 101 GLN A N 1
ATOM 745 C CA . GLN A 1 101 ? -22.247 -3.185 37.327 1.00 92.31 101 GLN A CA 1
ATOM 746 C C . GLN A 1 101 ? -20.835 -3.450 36.795 1.00 92.31 101 GLN A C 1
ATOM 748 O O . GLN A 1 101 ? -20.405 -2.773 35.861 1.00 92.31 101 GLN A O 1
ATOM 753 N N . ILE A 1 102 ? -20.152 -4.467 37.331 1.00 93.31 102 ILE A N 1
ATOM 754 C CA . ILE A 1 102 ? -18.833 -4.906 36.853 1.00 93.31 102 ILE A CA 1
ATOM 755 C C . ILE A 1 102 ? -18.919 -5.392 35.402 1.00 93.31 102 ILE A C 1
ATOM 757 O O . ILE A 1 102 ? -18.122 -4.979 34.563 1.00 93.31 102 ILE A O 1
ATOM 761 N N . ALA A 1 103 ? -19.915 -6.215 35.069 1.00 92.25 103 ALA A N 1
ATOM 762 C CA . ALA A 1 103 ? -20.106 -6.662 33.690 1.00 92.25 103 ALA A CA 1
ATOM 763 C C . ALA A 1 103 ? -20.367 -5.483 32.733 1.00 92.25 103 ALA A C 1
ATOM 765 O O . ALA A 1 103 ? -19.836 -5.441 31.625 1.00 92.25 103 ALA A O 1
ATOM 766 N N . HIS A 1 104 ? -21.147 -4.487 33.166 1.00 93.00 104 HIS A N 1
ATOM 767 C CA . HIS A 1 104 ? -21.426 -3.300 32.360 1.00 93.00 104 HIS A CA 1
ATOM 768 C C . HIS A 1 104 ? -20.183 -2.420 32.150 1.00 93.00 104 HIS A C 1
ATOM 770 O O . HIS A 1 104 ? -19.977 -1.890 31.053 1.00 93.00 104 HIS A O 1
ATOM 776 N N . SER A 1 105 ? -19.347 -2.241 33.177 1.00 94.94 105 SER A N 1
ATOM 777 C CA . SER A 1 105 ? -18.113 -1.460 33.049 1.00 94.94 105 SER A CA 1
ATOM 778 C C . SER A 1 105 ? -17.107 -2.156 32.131 1.00 94.94 105 SER A C 1
ATOM 780 O O . SER A 1 105 ? -16.541 -1.496 31.258 1.00 94.94 105 SER A O 1
ATOM 782 N N . GLN A 1 106 ? -16.968 -3.481 32.237 1.00 96.12 106 GLN A N 1
ATOM 783 C CA . GLN A 1 106 ? -16.156 -4.285 31.319 1.00 96.12 106 GLN A CA 1
ATOM 784 C C . GLN A 1 106 ? -16.666 -4.191 29.879 1.00 96.12 106 GLN A C 1
ATOM 786 O O . GLN A 1 106 ? -15.887 -3.895 28.979 1.00 96.12 106 GLN A O 1
ATOM 791 N N . LEU A 1 107 ? -17.977 -4.339 29.659 1.00 96.69 107 LEU A N 1
ATOM 792 C CA . LEU A 1 107 ? -18.573 -4.182 28.330 1.00 96.69 107 LEU A CA 1
ATOM 793 C C . LEU A 1 107 ? -18.274 -2.800 27.736 1.00 96.69 107 LEU A C 1
ATOM 795 O O . LEU A 1 107 ? -17.916 -2.685 26.567 1.00 96.69 107 LEU A O 1
ATOM 799 N N . THR A 1 108 ? -18.387 -1.747 28.546 1.00 96.25 108 THR A N 1
ATOM 800 C CA . THR A 1 108 ? -18.098 -0.375 28.104 1.00 96.25 108 THR A CA 1
ATOM 801 C C . THR A 1 108 ? -16.622 -0.203 27.736 1.00 96.25 108 THR A C 1
ATOM 803 O O . THR A 1 108 ? -16.304 0.493 26.769 1.00 96.25 108 THR A O 1
ATOM 806 N N . LEU A 1 109 ? -15.717 -0.826 28.495 1.00 97.75 109 LEU A N 1
ATOM 807 C CA . LEU A 1 109 ? -14.280 -0.797 28.233 1.00 97.75 109 LEU A CA 1
ATOM 808 C C . LEU A 1 109 ? -13.938 -1.530 26.933 1.00 97.75 109 LEU A C 1
ATOM 810 O O . LEU A 1 109 ? -13.268 -0.958 26.074 1.00 97.75 109 LEU A O 1
ATOM 814 N N . GLU A 1 110 ? -14.473 -2.733 26.735 1.00 97.88 110 GLU A N 1
ATOM 815 C CA . GLU A 1 110 ? -14.266 -3.492 25.499 1.00 97.88 110 GLU A CA 1
ATOM 816 C C . GLU A 1 110 ? -14.852 -2.763 24.281 1.00 97.88 110 GLU A C 1
ATOM 818 O O . GLU A 1 110 ? -14.209 -2.680 23.240 1.00 97.88 110 GLU A O 1
ATOM 823 N N . GLN A 1 111 ? -16.008 -2.107 24.411 1.00 98.12 111 GLN A N 1
ATOM 824 C CA . GLN A 1 111 ? -16.566 -1.269 23.339 1.00 98.12 111 GLN A CA 1
ATOM 825 C C . GLN A 1 111 ? -15.700 -0.050 22.989 1.00 98.12 111 GLN A C 1
ATOM 827 O O . GLN A 1 111 ? -15.753 0.446 21.860 1.00 98.12 111 GLN A O 1
ATOM 832 N N . ARG A 1 112 ? -14.944 0.506 23.943 1.00 98.25 112 ARG A N 1
ATOM 833 C CA . ARG A 1 112 ? -13.962 1.561 23.635 1.00 98.25 112 ARG A CA 1
ATOM 834 C C . ARG A 1 112 ? -12.769 0.974 22.898 1.00 98.25 112 ARG A C 1
ATOM 836 O O . ARG A 1 112 ? -12.401 1.499 21.853 1.00 98.25 112 ARG A O 1
ATOM 843 N N . ARG A 1 113 ? -12.250 -0.153 23.385 1.00 98.38 113 ARG A N 1
ATOM 844 C CA . ARG A 1 113 ? -11.132 -0.863 22.763 1.00 98.38 113 ARG A CA 1
ATOM 845 C C . ARG A 1 113 ? -11.434 -1.264 21.319 1.00 98.38 113 ARG A C 1
ATOM 847 O O . ARG A 1 113 ? -10.592 -1.069 20.451 1.00 98.38 113 ARG A O 1
ATOM 854 N N . VAL A 1 114 ? -12.638 -1.767 21.044 1.00 98.50 114 VAL A N 1
ATOM 855 C CA . VAL A 1 114 ? -13.081 -2.092 19.678 1.00 98.50 114 VAL A CA 1
ATOM 856 C C . VAL A 1 114 ? -13.035 -0.854 18.782 1.00 98.50 114 VAL A C 1
ATOM 858 O O . VAL A 1 114 ? -12.425 -0.912 17.722 1.00 98.50 114 VAL A O 1
ATOM 861 N N . ARG A 1 115 ? -13.570 0.289 19.229 1.00 98.31 115 ARG A N 1
ATOM 862 C CA . ARG A 1 115 ? -13.541 1.538 18.445 1.00 98.31 115 ARG A CA 1
ATOM 863 C C . ARG A 1 115 ? -12.123 2.043 18.168 1.00 98.31 115 ARG A C 1
ATOM 865 O O . ARG A 1 115 ? -11.845 2.539 17.080 1.00 98.31 115 ARG A O 1
ATOM 872 N N . GLU A 1 116 ? -11.222 1.923 19.138 1.00 98.25 116 GLU A N 1
ATOM 873 C CA . GLU A 1 116 ? -9.809 2.284 18.964 1.00 98.25 116 GLU A CA 1
ATOM 874 C C . GLU A 1 116 ? -9.111 1.373 17.943 1.00 98.25 116 GLU A C 1
ATOM 876 O O . GLU A 1 116 ? -8.356 1.847 17.087 1.00 98.25 116 GLU A O 1
ATOM 881 N N . LEU A 1 117 ? -9.394 0.068 17.992 1.00 98.56 117 LEU A N 1
ATOM 882 C CA . LEU A 1 117 ? -8.877 -0.897 17.024 1.00 98.56 117 LEU A CA 1
ATOM 883 C C . LEU A 1 117 ? -9.448 -0.652 15.623 1.00 98.56 117 LEU A C 1
ATOM 885 O O . LEU A 1 117 ? -8.680 -0.629 14.666 1.00 98.56 117 LEU A O 1
ATOM 889 N N . GLU A 1 118 ? -10.747 -0.389 15.492 1.00 98.50 118 GLU A N 1
ATOM 890 C CA . GLU A 1 118 ? -11.384 -0.030 14.217 1.00 98.50 118 GLU A CA 1
ATOM 891 C C . GLU A 1 118 ? -10.752 1.226 13.601 1.00 98.50 118 GLU A C 1
ATOM 893 O O . GLU A 1 118 ? -10.440 1.247 12.410 1.00 98.50 118 GLU A O 1
ATOM 898 N N . ALA A 1 119 ? -10.490 2.257 14.411 1.00 98.19 119 ALA A N 1
ATOM 899 C CA . ALA A 1 119 ? -9.799 3.462 13.953 1.00 98.19 119 ALA A CA 1
ATOM 900 C C . ALA A 1 119 ? -8.356 3.171 13.505 1.00 98.19 119 ALA A C 1
ATOM 902 O O . ALA A 1 119 ? -7.880 3.739 12.517 1.00 98.19 119 ALA A O 1
ATOM 903 N N . THR A 1 120 ? -7.668 2.270 14.209 1.00 98.50 120 THR A N 1
ATOM 904 C CA . THR A 1 120 ? -6.307 1.841 13.864 1.00 98.50 120 THR A CA 1
ATOM 905 C C . THR A 1 120 ? -6.288 1.088 12.537 1.00 98.50 120 THR A C 1
ATOM 907 O O . THR A 1 120 ? -5.501 1.443 11.659 1.00 98.50 120 THR A O 1
ATOM 910 N N . VAL A 1 121 ? -7.188 0.118 12.354 1.00 98.56 121 VAL A N 1
ATOM 911 C CA . VAL A 1 121 ? -7.339 -0.639 11.101 1.00 98.56 121 VAL A CA 1
ATOM 912 C C . VAL A 1 121 ? -7.665 0.305 9.947 1.00 98.56 121 VAL A C 1
ATOM 914 O O . VAL A 1 121 ? -6.990 0.276 8.923 1.00 98.56 121 VAL A O 1
ATOM 917 N N . ALA A 1 122 ? -8.609 1.231 10.132 1.00 98.06 122 ALA A N 1
ATOM 918 C CA . ALA A 1 122 ? -8.964 2.198 9.096 1.00 98.06 122 ALA A CA 1
ATOM 919 C C . ALA A 1 122 ? -7.785 3.098 8.684 1.00 98.06 122 ALA A C 1
ATOM 921 O O . ALA A 1 122 ? -7.657 3.454 7.511 1.00 98.06 122 ALA A O 1
ATOM 922 N N . ASN A 1 123 ? -6.919 3.487 9.626 1.00 98.44 123 ASN A N 1
ATOM 923 C CA . ASN A 1 123 ? -5.701 4.230 9.302 1.00 98.44 123 ASN A CA 1
ATOM 924 C C . ASN A 1 123 ? -4.682 3.356 8.561 1.00 98.44 123 ASN A C 1
ATOM 926 O O . ASN A 1 123 ? -4.134 3.799 7.553 1.00 98.44 123 ASN A O 1
ATOM 930 N N . GLN A 1 124 ? -4.460 2.123 9.021 1.00 98.31 124 GLN A N 1
ATOM 931 C CA . GLN A 1 124 ? -3.546 1.179 8.375 1.00 98.31 124 GLN A CA 1
ATOM 932 C C . GLN A 1 124 ? -3.978 0.863 6.939 1.00 98.31 124 GLN A C 1
ATOM 934 O O . GLN A 1 124 ? -3.143 0.907 6.038 1.00 98.31 124 GLN A O 1
ATOM 939 N N . ASP A 1 125 ? -5.272 0.660 6.693 1.00 98.62 125 ASP A N 1
ATOM 940 C CA . ASP A 1 125 ? -5.819 0.433 5.352 1.00 98.62 125 ASP A CA 1
ATOM 941 C C . ASP A 1 125 ? -5.529 1.602 4.404 1.00 98.62 125 ASP A C 1
ATOM 943 O O . ASP A 1 125 ? -5.159 1.394 3.245 1.00 98.62 125 ASP A O 1
ATOM 947 N N . ARG A 1 126 ? -5.656 2.848 4.882 1.00 98.38 126 ARG A N 1
ATOM 948 C CA . ARG A 1 126 ? -5.300 4.032 4.079 1.00 98.38 126 ARG A CA 1
ATOM 949 C C . ARG A 1 126 ? -3.809 4.067 3.768 1.00 98.38 126 ARG A C 1
ATOM 951 O O . ARG A 1 126 ? -3.441 4.362 2.633 1.00 98.38 126 ARG A O 1
ATOM 958 N N . THR A 1 127 ? -2.961 3.757 4.747 1.00 98.31 127 THR A N 1
ATOM 959 C CA . THR A 1 127 ? -1.509 3.698 4.546 1.00 98.31 127 THR A CA 1
ATOM 960 C C . THR A 1 127 ? -1.129 2.619 3.537 1.00 98.31 127 THR A C 1
ATOM 962 O O . THR A 1 127 ? -0.337 2.891 2.641 1.00 98.31 127 THR A O 1
ATOM 965 N N . ILE A 1 128 ? -1.721 1.426 3.631 1.00 98.62 128 ILE A N 1
ATOM 966 C CA . ILE A 1 128 ? -1.469 0.324 2.695 1.00 98.62 128 ILE A CA 1
ATOM 967 C C . ILE A 1 128 ? -1.869 0.724 1.274 1.00 98.62 128 ILE A C 1
ATOM 969 O O . ILE A 1 128 ? -1.079 0.539 0.353 1.00 98.62 128 ILE A O 1
ATOM 973 N N . ARG A 1 129 ? -3.050 1.327 1.087 1.00 98.25 129 ARG A N 1
ATOM 974 C CA . ARG A 1 129 ? -3.480 1.806 -0.238 1.00 98.25 129 ARG A CA 1
ATOM 975 C C . ARG A 1 129 ? -2.509 2.831 -0.816 1.00 98.25 129 ARG A C 1
ATOM 977 O O . ARG A 1 129 ? -2.052 2.654 -1.936 1.00 98.25 129 ARG A O 1
ATOM 984 N N . ALA A 1 130 ? -2.118 3.831 -0.026 1.00 98.38 130 ALA A N 1
ATOM 985 C CA . ALA A 1 130 ? -1.166 4.847 -0.471 1.00 98.38 130 ALA A CA 1
ATOM 986 C C . ALA A 1 130 ? 0.209 4.255 -0.837 1.00 98.38 130 ALA A C 1
ATOM 988 O O . ALA A 1 130 ? 0.855 4.715 -1.779 1.00 98.38 130 ALA A O 1
ATOM 989 N N . LEU A 1 131 ? 0.667 3.235 -0.102 1.00 98.50 131 LEU A N 1
ATOM 990 C CA . LEU A 1 131 ? 1.904 2.525 -0.426 1.00 98.50 131 LEU A CA 1
ATOM 991 C C . LEU A 1 131 ? 1.775 1.723 -1.721 1.00 98.50 131 LEU A C 1
ATOM 993 O O . LEU A 1 131 ? 2.673 1.804 -2.555 1.00 98.50 131 LEU A O 1
ATOM 997 N N . ASN A 1 132 ? 0.667 1.007 -1.916 1.00 98.44 132 ASN A N 1
ATOM 998 C CA . ASN A 1 132 ? 0.416 0.259 -3.147 1.00 98.44 132 ASN A CA 1
ATOM 999 C C . ASN A 1 132 ? 0.374 1.190 -4.364 1.00 98.44 132 ASN A C 1
ATOM 1001 O O . ASN A 1 132 ? 1.079 0.941 -5.338 1.00 98.44 132 ASN A O 1
ATOM 1005 N N . ASP A 1 133 ? -0.346 2.311 -4.272 1.00 98.38 133 ASP A N 1
ATOM 1006 C CA . ASP A 1 133 ? -0.413 3.306 -5.349 1.00 98.38 133 ASP A CA 1
ATOM 1007 C C . ASP A 1 133 ? 0.982 3.841 -5.711 1.00 98.38 133 ASP A C 1
ATOM 1009 O O . ASP A 1 133 ? 1.312 4.029 -6.886 1.00 98.38 133 ASP A O 1
ATOM 1013 N N . ARG A 1 134 ? 1.834 4.060 -4.701 1.00 98.44 134 ARG A N 1
ATOM 1014 C CA . ARG A 1 134 ? 3.214 4.514 -4.904 1.00 98.44 134 ARG A CA 1
ATOM 1015 C C . ARG A 1 134 ? 4.081 3.446 -5.566 1.00 98.44 134 ARG A C 1
ATOM 1017 O O . ARG A 1 134 ? 4.854 3.786 -6.459 1.00 98.44 134 ARG A O 1
ATOM 1024 N N . VAL A 1 135 ? 3.969 2.191 -5.137 1.00 98.44 135 VAL A N 1
ATOM 1025 C CA . VAL A 1 135 ? 4.709 1.068 -5.734 1.00 98.44 135 VAL A CA 1
ATOM 1026 C C . VAL A 1 135 ? 4.307 0.888 -7.194 1.00 98.44 135 VAL A C 1
ATOM 1028 O O . VAL A 1 135 ? 5.182 0.780 -8.051 1.00 98.44 135 VAL A O 1
ATOM 1031 N N . ASP A 1 136 ? 3.013 0.946 -7.498 1.00 98.25 136 ASP A N 1
ATOM 1032 C CA . ASP A 1 136 ? 2.512 0.842 -8.868 1.00 98.25 136 ASP A CA 1
ATOM 1033 C C . ASP A 1 136 ? 3.010 1.995 -9.744 1.00 98.25 136 ASP A C 1
ATOM 1035 O O . ASP A 1 136 ? 3.443 1.778 -10.879 1.00 98.25 136 ASP A O 1
ATOM 1039 N N . ALA A 1 137 ? 2.983 3.227 -9.226 1.00 97.94 137 ALA A N 1
ATOM 1040 C CA . ALA A 1 137 ? 3.507 4.390 -9.936 1.00 97.94 137 ALA A CA 1
ATOM 1041 C C . ALA A 1 137 ? 5.010 4.246 -10.231 1.00 97.94 137 ALA A C 1
ATOM 1043 O O . ALA A 1 137 ? 5.428 4.423 -11.376 1.00 97.94 137 ALA A O 1
ATOM 1044 N N . GLN A 1 138 ? 5.803 3.848 -9.231 1.00 98.38 138 GLN A N 1
ATOM 1045 C CA . GLN A 1 138 ? 7.240 3.605 -9.393 1.00 98.38 138 GLN A CA 1
ATOM 1046 C C . GLN A 1 138 ? 7.525 2.451 -10.360 1.00 98.38 138 GLN A C 1
ATOM 1048 O O . GLN A 1 138 ? 8.446 2.535 -11.168 1.00 98.38 138 GLN A O 1
ATOM 1053 N N . GLY A 1 139 ? 6.721 1.386 -10.332 1.00 98.50 139 GLY A N 1
ATOM 1054 C CA . GLY A 1 139 ? 6.834 0.273 -11.273 1.00 98.50 139 GLY A CA 1
ATOM 1055 C C . GLY A 1 139 ? 6.668 0.725 -12.725 1.00 98.50 139 GLY A C 1
ATOM 1056 O O . GLY A 1 139 ? 7.471 0.353 -13.583 1.00 98.50 139 GLY A O 1
ATOM 1057 N N . ARG A 1 140 ? 5.678 1.586 -12.999 1.00 98.38 140 ARG A N 1
ATOM 1058 C CA . ARG A 1 140 ? 5.466 2.170 -14.337 1.00 98.38 140 ARG A CA 1
ATOM 1059 C C . ARG A 1 140 ? 6.614 3.086 -14.754 1.00 98.38 140 ARG A C 1
ATOM 1061 O O . ARG A 1 140 ? 7.078 2.995 -15.886 1.00 98.38 140 ARG A O 1
ATOM 1068 N N . GLU A 1 141 ? 7.084 3.947 -13.856 1.00 98.19 141 GLU A N 1
ATOM 1069 C CA . GLU A 1 141 ? 8.211 4.847 -14.126 1.00 98.19 141 GLU A CA 1
ATOM 1070 C C . GLU A 1 141 ? 9.497 4.072 -14.449 1.00 98.19 141 GLU A C 1
ATOM 1072 O O . GLU A 1 141 ? 10.179 4.377 -15.430 1.00 98.19 141 GLU A O 1
ATOM 1077 N N . ASN A 1 142 ? 9.786 3.016 -13.685 1.00 98.19 142 ASN A N 1
ATOM 1078 C CA . ASN A 1 142 ? 10.940 2.150 -13.915 1.00 98.19 142 ASN A CA 1
ATOM 1079 C C . ASN A 1 142 ? 10.841 1.414 -15.256 1.00 98.19 142 ASN A C 1
ATOM 1081 O O . ASN A 1 142 ? 11.824 1.349 -15.994 1.00 98.19 142 ASN A O 1
ATOM 1085 N N . ALA A 1 143 ? 9.658 0.894 -15.599 1.00 98.19 143 ALA A N 1
ATOM 1086 C CA . ALA A 1 143 ? 9.430 0.252 -16.891 1.00 98.19 143 ALA A CA 1
ATOM 1087 C C . ALA A 1 143 ? 9.646 1.234 -18.054 1.00 98.19 143 ALA A C 1
ATOM 1089 O O . ALA A 1 143 ? 10.358 0.915 -19.007 1.00 98.19 143 ALA A O 1
ATOM 1090 N N . ASN A 1 144 ? 9.106 2.451 -17.948 1.00 98.19 144 ASN A N 1
ATOM 1091 C CA . ASN A 1 144 ? 9.293 3.496 -18.956 1.00 98.19 144 ASN A CA 1
ATOM 1092 C C . ASN A 1 144 ? 10.769 3.887 -19.099 1.00 98.19 144 ASN A C 1
ATOM 1094 O O . ASN A 1 144 ? 11.278 3.991 -20.215 1.00 98.19 144 ASN A O 1
ATOM 1098 N N . SER A 1 145 ? 11.472 4.040 -17.976 1.00 98.38 145 SER A N 1
ATOM 1099 C CA . SER A 1 145 ? 12.902 4.359 -17.955 1.00 98.38 145 SER A CA 1
ATOM 1100 C C . SER A 1 145 ? 13.741 3.257 -18.606 1.00 98.38 145 SER A C 1
ATOM 1102 O O . SER A 1 145 ? 14.645 3.549 -19.386 1.00 98.38 145 SER A O 1
ATOM 1104 N N . ALA A 1 146 ? 13.418 1.986 -18.352 1.00 98.25 146 ALA A N 1
ATOM 1105 C CA . ALA A 1 146 ? 14.099 0.850 -18.969 1.00 98.25 146 ALA A CA 1
ATOM 1106 C C . ALA A 1 146 ? 13.868 0.780 -20.488 1.00 98.25 146 ALA A C 1
ATOM 1108 O O . ALA A 1 146 ? 14.801 0.500 -21.243 1.00 98.25 146 ALA A O 1
ATOM 1109 N N . ILE A 1 147 ? 12.646 1.070 -20.950 1.00 98.06 147 ILE A N 1
ATOM 1110 C CA . ILE A 1 147 ? 12.327 1.152 -22.384 1.00 98.06 147 ILE A CA 1
ATOM 1111 C C . ILE A 1 147 ? 13.123 2.283 -23.043 1.00 98.06 147 ILE A C 1
ATOM 1113 O O . ILE A 1 147 ? 13.752 2.058 -24.077 1.00 98.06 147 ILE A O 1
ATOM 1117 N N . ALA A 1 148 ? 13.142 3.470 -22.431 1.00 98.06 148 ALA A N 1
ATOM 1118 C CA . ALA A 1 148 ? 13.888 4.617 -22.942 1.00 98.06 148 ALA A CA 1
ATOM 1119 C C . ALA A 1 148 ? 15.394 4.327 -23.017 1.00 98.06 148 ALA A C 1
ATOM 1121 O O . ALA A 1 148 ? 16.016 4.558 -24.052 1.00 98.06 148 ALA A O 1
ATOM 1122 N N . ALA A 1 149 ? 15.969 3.743 -21.962 1.00 97.94 149 ALA A N 1
ATOM 1123 C CA . ALA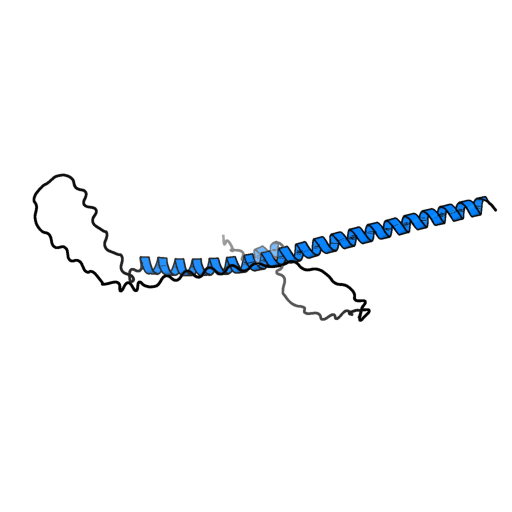 A 1 149 ? 17.374 3.349 -21.948 1.00 97.94 149 ALA A CA 1
ATOM 1124 C C . ALA A 1 149 ? 17.692 2.351 -23.071 1.00 97.94 149 ALA A C 1
ATOM 1126 O O . ALA A 1 149 ? 18.668 2.524 -23.798 1.00 97.94 149 ALA A O 1
ATOM 1127 N N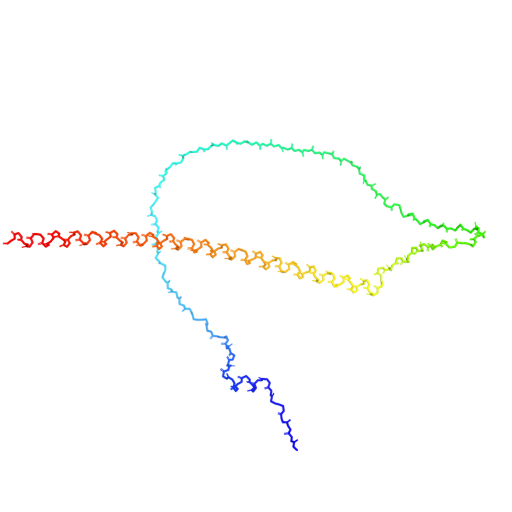 . ARG A 1 150 ? 16.845 1.332 -23.263 1.00 97.94 150 ARG A N 1
ATOM 1128 C CA . ARG A 1 150 ? 17.027 0.344 -24.334 1.00 97.94 150 ARG A CA 1
ATOM 1129 C C . ARG A 1 150 ? 16.981 0.978 -25.726 1.00 97.94 150 ARG A C 1
ATOM 1131 O O . ARG A 1 150 ? 17.770 0.584 -26.580 1.00 97.94 150 ARG A O 1
ATOM 1138 N N . ALA A 1 151 ? 16.086 1.940 -25.952 1.00 97.94 151 ALA A N 1
ATOM 1139 C CA . ALA A 1 151 ? 16.004 2.658 -27.222 1.00 97.94 151 ALA A CA 1
ATOM 1140 C C . ALA A 1 151 ? 17.293 3.446 -27.510 1.00 97.94 151 ALA A C 1
ATOM 1142 O O . ALA A 1 151 ? 17.849 3.319 -28.598 1.00 97.94 151 ALA A O 1
ATOM 1143 N N . LEU A 1 152 ? 17.811 4.171 -26.512 1.00 98.12 152 LEU A N 1
ATOM 1144 C CA . LEU A 1 152 ? 19.064 4.923 -26.637 1.00 98.12 152 LEU A CA 1
ATOM 1145 C C . LEU A 1 152 ? 20.261 4.012 -26.929 1.00 98.12 152 LEU A C 1
ATOM 1147 O O . LEU A 1 152 ? 21.079 4.329 -27.788 1.00 98.12 152 LEU A O 1
ATOM 1151 N N . TYR A 1 153 ? 20.359 2.862 -26.257 1.00 97.75 153 TYR A N 1
ATOM 1152 C CA . TYR A 1 153 ? 21.418 1.893 -26.552 1.00 97.75 153 TYR A CA 1
ATOM 1153 C C . TYR A 1 153 ? 21.319 1.330 -27.972 1.00 97.75 153 TYR A C 1
ATOM 1155 O O . TYR A 1 153 ? 22.346 1.193 -28.631 1.00 97.75 153 TYR A O 1
ATOM 1163 N N . GLY A 1 154 ? 20.106 1.044 -28.454 1.00 98.12 154 GLY A N 1
ATOM 1164 C CA . GLY A 1 154 ? 19.902 0.594 -29.832 1.00 98.12 154 GLY A CA 1
ATOM 1165 C C . GLY A 1 154 ? 20.330 1.643 -30.863 1.00 98.12 154 GLY A C 1
ATOM 1166 O O . GLY A 1 154 ? 20.960 1.305 -31.861 1.00 98.12 154 GLY A O 1
ATOM 1167 N N . GLU A 1 155 ? 20.047 2.922 -30.605 1.00 97.50 155 GLU A N 1
ATOM 1168 C CA . GLU A 1 155 ? 20.492 4.018 -31.471 1.00 97.50 155 GLU A CA 1
ATOM 1169 C C . GLU A 1 155 ? 22.021 4.172 -31.465 1.00 97.50 155 GLU A C 1
ATOM 1171 O O . GLU A 1 155 ? 22.629 4.290 -32.528 1.00 97.50 155 GLU A O 1
ATOM 1176 N N . LEU A 1 156 ? 22.660 4.095 -30.294 1.00 97.62 156 LEU A N 1
ATOM 1177 C CA . LEU A 1 156 ? 24.122 4.139 -30.184 1.00 97.62 15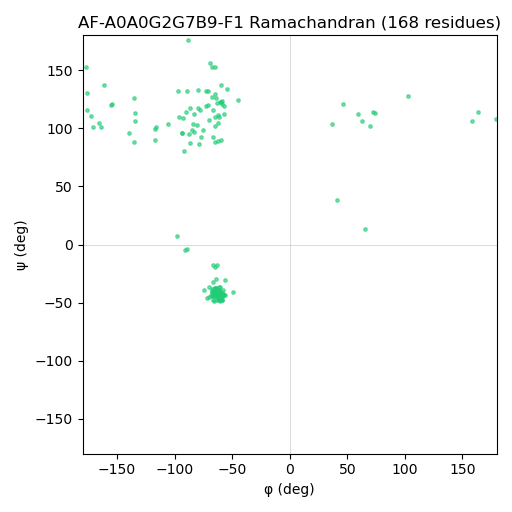6 LEU A CA 1
ATOM 1178 C C . LEU A 1 156 ? 24.797 2.976 -30.921 1.00 97.62 156 LEU A C 1
ATOM 1180 O O . LEU A 1 156 ? 25.828 3.169 -31.564 1.00 97.62 156 LEU A O 1
ATOM 1184 N N . GLU A 1 157 ? 24.228 1.773 -30.847 1.00 97.38 157 GLU A N 1
ATOM 1185 C CA . GLU A 1 157 ? 24.734 0.609 -31.577 1.00 97.38 157 GLU A CA 1
ATOM 1186 C C . GLU A 1 157 ? 24.621 0.807 -33.095 1.00 97.38 157 GLU A C 1
ATOM 1188 O O . GLU A 1 157 ? 25.583 0.547 -33.826 1.00 97.38 157 GLU A O 1
ATOM 1193 N N . ALA A 1 158 ? 23.492 1.345 -33.565 1.00 96.81 158 ALA A N 1
ATOM 1194 C CA . ALA A 1 158 ? 23.302 1.685 -34.971 1.00 96.81 158 ALA A CA 1
ATOM 1195 C C . ALA A 1 158 ? 24.328 2.732 -35.441 1.00 96.81 158 ALA A C 1
ATOM 1197 O O . ALA A 1 158 ? 25.026 2.495 -36.429 1.00 96.81 158 ALA A O 1
ATOM 1198 N N . GLN A 1 159 ? 24.503 3.827 -34.693 1.00 97.75 159 GLN A N 1
ATOM 1199 C CA . GLN A 1 159 ? 25.492 4.870 -35.000 1.00 97.75 159 GLN A CA 1
ATOM 1200 C C . GLN A 1 159 ? 26.927 4.320 -35.023 1.00 97.75 159 GLN A C 1
ATOM 1202 O O . GLN A 1 159 ? 27.713 4.646 -35.914 1.00 97.75 159 GLN A O 1
ATOM 1207 N N . ALA A 1 160 ? 27.279 3.447 -34.075 1.00 96.81 160 ALA A N 1
ATOM 1208 C CA . ALA A 1 160 ? 28.592 2.809 -34.040 1.00 96.81 160 ALA A CA 1
ATOM 1209 C C . ALA A 1 160 ? 28.819 1.883 -35.246 1.00 96.81 160 ALA A C 1
ATOM 1211 O O . ALA A 1 160 ? 29.931 1.822 -35.779 1.00 96.81 160 ALA A O 1
ATOM 1212 N N . SER A 1 161 ? 27.779 1.168 -35.686 1.00 96.19 161 SER A N 1
ATOM 1213 C CA . SER A 1 161 ? 27.854 0.329 -36.883 1.00 96.19 161 SER A CA 1
ATOM 1214 C C . SER A 1 161 ? 28.069 1.167 -38.148 1.00 96.19 161 SER A C 1
ATOM 1216 O O . SER A 1 161 ? 28.970 0.862 -38.929 1.00 96.19 161 SER A O 1
ATOM 1218 N N . GLU A 1 162 ? 27.339 2.275 -38.298 1.00 96.62 162 GLU A N 1
ATOM 1219 C CA . GLU A 1 162 ? 27.477 3.199 -39.425 1.00 96.62 162 GLU A CA 1
ATOM 1220 C C . GLU A 1 162 ? 28.886 3.803 -39.476 1.00 96.62 162 GLU A C 1
ATOM 1222 O O . GLU A 1 162 ? 29.554 3.733 -40.510 1.00 96.62 162 GLU A O 1
ATOM 1227 N N . ALA A 1 163 ? 29.394 4.295 -38.343 1.00 96.06 163 ALA A N 1
ATOM 1228 C CA . ALA A 1 163 ? 30.743 4.848 -38.253 1.00 96.06 163 ALA A CA 1
ATOM 1229 C C . ALA A 1 163 ? 31.821 3.844 -38.704 1.00 96.06 163 ALA A C 1
ATOM 1231 O O . ALA A 1 163 ? 32.703 4.204 -39.483 1.00 96.06 163 ALA A O 1
ATOM 1232 N N . ARG A 1 164 ? 31.716 2.572 -38.288 1.00 95.50 164 ARG A N 1
ATOM 1233 C CA . ARG A 1 164 ? 32.645 1.509 -38.718 1.00 95.50 164 ARG A CA 1
ATOM 1234 C C . ARG A 1 164 ? 32.557 1.224 -40.215 1.00 95.50 164 ARG A C 1
ATOM 1236 O O . ARG A 1 164 ? 33.584 0.990 -40.847 1.00 95.50 164 ARG A O 1
ATOM 1243 N N . THR A 1 165 ? 31.355 1.236 -40.794 1.00 95.19 165 THR A N 1
ATOM 1244 C CA . THR A 1 165 ? 31.203 1.041 -42.246 1.00 95.19 165 THR A CA 1
ATOM 1245 C C . THR A 1 165 ? 31.813 2.190 -43.043 1.00 95.19 165 THR A C 1
ATOM 1247 O O . THR A 1 165 ? 32.504 1.940 -44.027 1.00 95.19 165 THR A O 1
ATOM 1250 N N . LEU A 1 166 ? 31.627 3.433 -42.587 1.00 94.81 166 LEU A N 1
ATOM 1251 C CA . LEU A 1 166 ? 32.235 4.614 -43.200 1.00 94.81 166 LEU A CA 1
ATOM 1252 C C . LEU A 1 166 ? 33.761 4.602 -43.076 1.00 94.81 166 LEU A C 1
ATOM 1254 O O . LEU A 1 166 ? 34.447 5.007 -44.010 1.00 94.81 166 LEU A O 1
ATOM 1258 N N . GLU A 1 167 ? 34.297 4.134 -41.949 1.00 93.31 167 GLU A N 1
ATOM 1259 C CA . GLU A 1 167 ? 35.739 3.972 -41.753 1.00 93.31 167 GLU A CA 1
ATOM 1260 C C . GLU A 1 167 ? 36.321 2.897 -42.678 1.00 93.31 167 GLU A C 1
ATOM 1262 O O . GLU A 1 167 ? 37.331 3.145 -43.325 1.00 93.31 167 GLU A O 1
ATOM 1267 N N . SER A 1 168 ? 35.655 1.747 -42.821 1.00 93.00 168 SER A N 1
ATOM 1268 C CA . SER A 1 168 ? 36.086 0.686 -43.743 1.00 93.00 168 SER A CA 1
ATOM 1269 C C . SER A 1 168 ? 35.997 1.075 -45.226 1.00 93.00 168 SER A C 1
ATOM 1271 O O . SER A 1 168 ? 36.564 0.373 -46.062 1.00 93.00 168 SER A O 1
ATOM 1273 N N . ALA A 1 169 ? 35.239 2.119 -45.564 1.00 90.94 169 ALA A N 1
ATOM 1274 C CA . ALA A 1 169 ? 35.067 2.605 -46.932 1.00 90.94 169 ALA A CA 1
ATOM 1275 C C . ALA A 1 169 ? 36.089 3.687 -47.334 1.00 90.94 169 ALA A C 1
ATOM 1277 O O . ALA A 1 169 ? 36.070 4.129 -48.485 1.00 90.94 169 ALA A O 1
ATOM 1278 N N . ARG A 1 170 ? 36.936 4.138 -46.400 1.00 82.44 170 ARG A N 1
ATOM 1279 C CA . ARG A 1 170 ? 38.034 5.085 -46.644 1.00 82.44 170 ARG A CA 1
ATOM 1280 C C . ARG A 1 170 ? 39.337 4.355 -46.935 1.00 82.44 170 ARG A C 1
ATOM 1282 O O . ARG A 1 170 ? 40.103 4.903 -47.758 1.00 82.44 170 ARG A O 1
#

Secondary structure (DSSP, 8-state):
-------HHHHHHTTT-----------------------------------------------------------------S-----PPPPPPPTT-HHHHHHHHHHHHHHHHHHHHHHHHHHHHHHHHHHHHHHHHHHHHHHHHHHHHHHHHHHHHHHHHHHHHHHHT-